Protein AF-A0A8T5QH28-F1 (afdb_monomer_lite)

pLDDT: mean 83.52, std 7.95, range [59.88, 95.75]

Sequence (126 aa):
MATLTFQDLEFVDEKDRIKVYFLRIYYFCLSKHDLASIAPFKLKSHSIEFDCSEKKATNKFNQLLKKGFESLVCSVNNKKTVYVHKNSGIPLIGSGLFGLIDRNTNCIEVKPLTACNLDCVFCSVD

Secondary structure (DSSP, 8-state):
-EEEE-SSEEEEE-SSEEEEEETTTEEEEEEHHHHHTT--EEEETTEEEESS-HHHHHHHHHHHHHHHHTT-EETTT--B-----TTS----TT-TT-EEEE-SSS-EEEES----SS--TT-S--

Foldseek 3Di:
DAKDFADQWFWDDDPFWIWIGGNNFKTFIHGPVLVVVQADWDDDGGMIDHPDDHVSCVVSVVVVVVVRQQQMAGNVPRDGDHDDDPPPPDDCVLPQQWWWDDPVDPDIDIGRGLDDPDPDPPTSRD

Radius of gyration: 19.8 Å; chains: 1; bounding box: 48×23×56 Å

Structure (mmCIF, N/CA/C/O backbone):
data_AF-A0A8T5QH28-F1
#
_entry.id   AF-A0A8T5QH28-F1
#
loop_
_atom_site.group_PDB
_atom_site.id
_atom_site.type_symbol
_atom_site.label_atom_id
_atom_site.label_alt_id
_atom_site.label_comp_id
_atom_site.label_asym_id
_atom_site.label_entity_id
_atom_site.label_seq_id
_atom_site.pdbx_PDB_ins_code
_atom_site.Cartn_x
_atom_site.Cartn_y
_atom_site.Cartn_z
_atom_site.occupancy
_atom_site.B_iso_or_equiv
_atom_site.auth_seq_id
_atom_site.auth_comp_id
_atom_site.auth_asym_id
_atom_site.auth_atom_id
_atom_site.pdbx_PDB_model_num
ATOM 1 N N . MET A 1 1 ? -5.597 9.011 27.033 1.00 61.62 1 MET A N 1
ATOM 2 C CA . MET A 1 1 ? -6.163 9.113 25.675 1.00 61.62 1 MET A CA 1
ATOM 3 C C . MET A 1 1 ? -5.018 9.253 24.692 1.00 61.62 1 MET A C 1
ATOM 5 O O . MET A 1 1 ? -4.221 10.169 24.848 1.00 61.62 1 MET A O 1
ATOM 9 N N . ALA A 1 2 ? -4.892 8.320 23.754 1.00 72.19 2 ALA A N 1
ATOM 10 C CA . ALA A 1 2 ? -3.901 8.379 22.687 1.00 72.19 2 ALA A CA 1
ATOM 11 C C . ALA A 1 2 ? -4.602 8.776 21.388 1.00 72.19 2 ALA A C 1
ATOM 13 O O . ALA A 1 2 ? -5.568 8.122 20.995 1.00 72.19 2 ALA A O 1
ATOM 14 N N . THR A 1 3 ? -4.119 9.828 20.734 1.00 76.69 3 THR A N 1
ATOM 15 C CA . THR A 1 3 ? -4.658 10.300 19.457 1.00 76.69 3 THR A CA 1
ATOM 16 C C . THR A 1 3 ? -3.653 9.980 18.366 1.00 76.69 3 THR A C 1
ATOM 18 O O . THR A 1 3 ? -2.556 10.528 18.361 1.00 76.69 3 THR A O 1
ATOM 21 N N . LEU A 1 4 ? -4.021 9.093 17.445 1.00 79.00 4 LEU A N 1
ATOM 22 C CA . LEU A 1 4 ? -3.213 8.787 16.270 1.00 79.00 4 LEU A CA 1
ATOM 23 C C . LEU A 1 4 ? -3.720 9.627 15.099 1.00 79.00 4 LEU A C 1
ATOM 25 O O . LEU A 1 4 ? -4.876 9.488 14.698 1.00 79.00 4 LEU A O 1
ATOM 29 N N . THR A 1 5 ? -2.871 10.507 14.575 1.00 80.25 5 THR A N 1
ATOM 30 C CA . THR A 1 5 ? -3.140 11.336 13.394 1.00 80.25 5 THR A CA 1
ATOM 31 C C . THR A 1 5 ? -2.399 10.781 12.186 1.00 80.25 5 THR A C 1
ATOM 33 O O . THR A 1 5 ? -1.222 10.432 12.270 1.00 80.25 5 THR A O 1
ATOM 36 N N . PHE A 1 6 ? -3.084 10.713 11.047 1.00 84.69 6 PHE A N 1
ATOM 37 C CA . PHE A 1 6 ? -2.520 10.207 9.799 1.00 84.69 6 PHE A CA 1
ATOM 38 C C . PHE A 1 6 ? -2.729 11.221 8.676 1.00 84.69 6 PHE A C 1
ATOM 40 O O . PHE A 1 6 ? -3.778 11.854 8.599 1.00 84.69 6 PHE A O 1
ATOM 47 N N . GLN A 1 7 ? -1.723 11.377 7.814 1.00 83.44 7 GLN A N 1
ATOM 48 C CA . GLN A 1 7 ? -1.824 12.220 6.616 1.00 83.44 7 GLN A CA 1
ATOM 49 C C . GLN A 1 7 ? -2.400 11.436 5.432 1.00 83.44 7 GLN A C 1
ATOM 51 O O . GLN A 1 7 ? -3.255 11.942 4.719 1.00 83.44 7 GLN A O 1
ATOM 56 N N . ASP A 1 8 ? -1.970 10.182 5.270 1.00 87.50 8 ASP A N 1
ATOM 57 C CA . ASP A 1 8 ? -2.289 9.372 4.087 1.00 87.50 8 ASP A CA 1
ATOM 58 C C . ASP A 1 8 ? -3.466 8.409 4.286 1.00 87.50 8 ASP A C 1
ATOM 60 O O . ASP A 1 8 ? -3.841 7.710 3.341 1.00 87.50 8 ASP A O 1
ATOM 64 N N . LEU A 1 9 ? -4.008 8.329 5.509 1.00 90.50 9 LEU A N 1
ATOM 65 C CA . LEU A 1 9 ? -5.110 7.436 5.861 1.00 90.50 9 LEU A CA 1
ATOM 66 C C . LEU A 1 9 ? -6.376 8.222 6.184 1.00 90.50 9 LEU A C 1
ATOM 68 O O . LEU A 1 9 ? -6.363 9.111 7.036 1.00 90.50 9 LEU A O 1
ATOM 72 N N . GLU A 1 10 ? -7.477 7.804 5.570 1.00 90.00 10 GLU A N 1
ATOM 73 C CA . GLU A 1 10 ? -8.816 8.304 5.860 1.00 90.00 10 GLU A CA 1
ATOM 74 C C . GLU A 1 10 ? -9.718 7.161 6.327 1.00 90.00 10 GLU A C 1
ATOM 76 O O . GLU A 1 10 ? -9.716 6.072 5.752 1.00 90.00 10 GLU A O 1
ATOM 81 N N . PHE A 1 11 ? -10.519 7.402 7.359 1.00 89.50 11 PHE A N 1
ATOM 82 C CA . PHE A 1 11 ? -11.407 6.399 7.938 1.00 89.50 11 PHE A CA 1
ATOM 83 C C . PHE A 1 11 ? -12.866 6.733 7.648 1.00 89.50 11 PHE A C 1
ATOM 85 O O . PHE A 1 11 ? -13.353 7.809 7.998 1.00 89.50 11 PHE A O 1
ATOM 92 N N . VAL A 1 12 ? -13.575 5.780 7.048 1.00 87.62 12 VAL A N 1
ATOM 93 C CA . VAL A 1 12 ? -15.010 5.862 6.776 1.00 87.62 12 VAL A CA 1
ATOM 94 C C . VAL A 1 12 ? -15.713 4.732 7.515 1.00 87.62 12 VAL A C 1
ATOM 96 O O . VAL A 1 12 ? -15.392 3.555 7.338 1.00 87.62 12 VAL A O 1
ATOM 99 N N . ASP A 1 13 ? -16.665 5.101 8.366 1.00 85.81 13 ASP A N 1
ATOM 100 C CA . ASP A 1 13 ? -17.462 4.142 9.122 1.00 85.81 13 ASP A CA 1
ATOM 101 C C . ASP A 1 13 ? -18.603 3.591 8.251 1.00 85.81 13 ASP A C 1
ATOM 103 O O . ASP A 1 13 ? -19.466 4.339 7.790 1.00 85.81 13 ASP A O 1
ATOM 107 N N . GLU A 1 14 ? -18.614 2.276 8.029 1.00 83.56 14 GLU A N 1
ATOM 108 C CA . GLU A 1 14 ? -19.752 1.537 7.481 1.00 83.56 14 GLU A CA 1
ATOM 109 C C . GLU A 1 14 ? -20.376 0.672 8.592 1.00 83.56 14 GLU A C 1
ATOM 111 O O . GLU A 1 14 ? -19.739 0.342 9.591 1.00 83.56 14 GLU A O 1
ATOM 116 N N . LYS A 1 15 ? -21.653 0.286 8.448 1.00 77.44 15 LYS A N 1
ATOM 117 C CA . LYS A 1 15 ? -22.454 -0.327 9.534 1.00 77.44 15 LYS A CA 1
ATOM 118 C C . LYS A 1 15 ? -21.700 -1.406 10.334 1.00 77.44 15 LYS A C 1
ATOM 120 O O . LYS A 1 15 ? -21.659 -1.312 11.559 1.00 77.44 15 LYS A O 1
ATOM 125 N N . ASP A 1 16 ? -21.046 -2.347 9.655 1.00 83.25 16 ASP A N 1
ATOM 126 C CA . ASP A 1 16 ? -20.360 -3.500 10.266 1.00 83.25 16 ASP A CA 1
ATOM 127 C C . ASP A 1 16 ? -18.817 -3.458 10.136 1.00 83.25 16 ASP A C 1
ATOM 129 O O . ASP A 1 16 ? -18.086 -4.197 10.797 1.00 83.25 16 ASP A O 1
ATOM 133 N N . ARG A 1 17 ? -18.284 -2.572 9.284 1.00 87.25 17 ARG A N 1
ATOM 134 C CA . ARG A 1 17 ? -16.860 -2.527 8.912 1.00 87.25 17 ARG A CA 1
ATOM 135 C C . ARG A 1 17 ? -16.374 -1.090 8.818 1.00 87.25 17 ARG A C 1
ATOM 137 O O . ARG A 1 17 ? -17.145 -0.193 8.520 1.00 87.25 17 ARG A O 1
ATOM 144 N N . ILE A 1 18 ? -15.086 -0.874 9.032 1.00 88.62 18 ILE A N 1
ATOM 145 C CA . ILE A 1 18 ? -14.454 0.428 8.827 1.00 88.62 18 ILE A CA 1
ATOM 146 C C . ILE A 1 18 ? -13.632 0.344 7.553 1.00 88.62 18 ILE A C 1
ATOM 148 O O . ILE A 1 18 ? -12.719 -0.478 7.441 1.00 88.62 18 ILE A O 1
ATOM 152 N N . LYS A 1 19 ? -13.982 1.182 6.582 1.00 89.75 19 LYS A N 1
ATOM 153 C CA . LYS A 1 19 ? -13.255 1.300 5.327 1.00 89.75 19 LYS A CA 1
ATOM 154 C C . LYS A 1 19 ? -12.140 2.315 5.527 1.00 89.75 19 LYS A C 1
ATOM 156 O O . LYS A 1 19 ? -12.396 3.478 5.831 1.00 89.75 19 LYS A O 1
ATOM 161 N N . VAL A 1 20 ? -10.903 1.856 5.397 1.00 92.25 20 VAL A N 1
ATOM 162 C CA . VAL A 1 20 ? -9.716 2.698 5.525 1.00 92.25 20 VAL A CA 1
ATOM 163 C C . VAL A 1 20 ? -9.209 2.989 4.126 1.00 92.25 20 VAL A C 1
ATOM 165 O O . VAL A 1 20 ? -8.797 2.065 3.427 1.00 92.25 20 VAL A O 1
ATOM 168 N N . TYR A 1 21 ? -9.257 4.251 3.715 1.00 92.81 21 TYR A N 1
ATOM 169 C CA . TYR A 1 21 ? -8.646 4.711 2.478 1.00 92.81 21 TYR A CA 1
ATOM 170 C C . TYR A 1 21 ? -7.178 5.054 2.713 1.00 92.81 21 TYR A C 1
ATOM 172 O O . TYR A 1 21 ? -6.819 5.638 3.729 1.00 92.81 21 TYR A O 1
ATOM 180 N N . PHE A 1 22 ? -6.341 4.699 1.750 1.00 93.75 22 PHE A N 1
ATOM 181 C CA . PHE A 1 22 ? -4.924 5.000 1.663 1.00 93.75 22 PHE A CA 1
ATOM 182 C C . PHE A 1 22 ? -4.663 5.749 0.354 1.00 93.75 22 PHE A C 1
ATOM 184 O O . PHE A 1 22 ? -5.096 5.305 -0.714 1.00 93.75 22 PHE A O 1
ATOM 191 N N . LEU A 1 23 ? -3.985 6.899 0.428 1.00 91.81 23 LEU A N 1
ATOM 192 C CA . LEU A 1 23 ? -3.724 7.776 -0.726 1.00 91.81 23 LEU A CA 1
ATOM 193 C C . LEU A 1 23 ? -4.995 8.071 -1.551 1.00 91.81 23 LEU A C 1
ATOM 195 O O . LEU A 1 23 ? -4.955 8.134 -2.781 1.00 91.81 23 LEU A O 1
ATOM 199 N N . ARG A 1 24 ? -6.139 8.227 -0.866 1.00 89.62 24 ARG A N 1
ATOM 200 C CA . ARG A 1 24 ? -7.480 8.561 -1.397 1.00 89.62 24 ARG A CA 1
ATOM 201 C C . ARG A 1 24 ? -8.167 7.497 -2.263 1.00 89.62 24 ARG A C 1
ATOM 203 O O . ARG A 1 24 ? -9.391 7.419 -2.250 1.00 89.62 24 ARG A O 1
ATOM 210 N N . ILE A 1 25 ? -7.428 6.692 -3.027 1.00 93.62 25 ILE A N 1
ATOM 211 C CA . ILE A 1 25 ? -8.006 5.756 -4.015 1.00 93.62 25 ILE A CA 1
ATOM 212 C C . ILE A 1 25 ? -7.836 4.282 -3.654 1.00 93.62 25 ILE A C 1
ATOM 214 O O . ILE A 1 25 ? -8.555 3.437 -4.182 1.00 93.62 25 ILE A O 1
ATOM 218 N N . TYR A 1 26 ? -6.910 3.943 -2.763 1.00 94.62 26 TYR A N 1
ATOM 219 C CA . TYR A 1 26 ? -6.751 2.569 -2.302 1.00 94.62 26 TYR A CA 1
ATOM 220 C C . TYR A 1 26 ? -7.513 2.391 -1.007 1.00 94.62 26 TYR A C 1
ATOM 222 O O . TYR A 1 26 ? -7.612 3.330 -0.230 1.00 94.62 26 TYR A O 1
ATOM 230 N N . TYR A 1 27 ? -8.065 1.214 -0.755 1.00 94.56 27 TYR A N 1
ATOM 231 C CA . TYR A 1 27 ? -8.723 0.955 0.513 1.00 94.56 27 TYR A CA 1
ATOM 232 C C . TYR A 1 27 ? -8.600 -0.497 0.945 1.00 94.56 27 TYR A C 1
ATOM 234 O O . TYR A 1 27 ? -8.359 -1.398 0.141 1.00 94.56 27 TYR A O 1
ATOM 242 N N . PHE A 1 28 ? -8.808 -0.711 2.235 1.00 94.00 28 PHE A N 1
ATOM 243 C CA . PHE A 1 28 ? -9.030 -2.018 2.835 1.00 94.00 28 PHE A CA 1
ATOM 244 C C . PHE A 1 28 ? -10.115 -1.895 3.907 1.00 94.00 28 PHE A C 1
ATOM 246 O O . PHE A 1 28 ? -10.456 -0.795 4.348 1.00 94.00 28 PHE A O 1
ATOM 253 N N . CYS A 1 29 ? -10.683 -3.026 4.316 1.00 90.00 29 CYS A N 1
ATOM 254 C CA . CYS A 1 29 ? -11.741 -3.052 5.320 1.00 90.00 29 CYS A CA 1
ATOM 255 C C . CYS A 1 29 ? -11.227 -3.688 6.611 1.00 90.00 29 CYS A C 1
ATOM 257 O O . CYS A 1 29 ? -10.670 -4.784 6.585 1.00 90.00 29 CYS A O 1
ATOM 259 N N . LEU A 1 30 ? -11.462 -3.023 7.739 1.00 89.00 30 LEU A N 1
ATOM 260 C CA . LEU A 1 30 ? -11.233 -3.558 9.079 1.00 89.00 30 LEU A CA 1
ATOM 261 C C . LEU A 1 30 ? -12.567 -3.909 9.736 1.00 89.00 30 LEU A C 1
ATOM 263 O O . LEU A 1 30 ? -13.563 -3.205 9.556 1.00 89.00 30 LEU A O 1
ATOM 267 N N . SER A 1 31 ? -12.596 -4.985 10.521 1.00 86.06 31 SER A N 1
ATOM 268 C CA . SER A 1 31 ? -13.772 -5.307 11.328 1.00 86.06 31 SER A CA 1
ATOM 269 C C . SER A 1 31 ? -13.819 -4.417 12.577 1.00 86.06 31 SER A C 1
ATOM 271 O O . SER A 1 31 ? -12.786 -4.109 13.182 1.00 86.06 31 SER A O 1
ATOM 273 N N . LYS A 1 32 ? -15.022 -4.003 13.000 1.00 82.06 32 LYS A N 1
ATOM 274 C CA . LYS A 1 32 ? -15.190 -3.231 14.247 1.00 82.06 32 LYS A CA 1
ATOM 275 C C . LYS A 1 32 ? -14.766 -4.028 15.478 1.00 82.06 32 LYS A C 1
ATOM 277 O O . LYS A 1 32 ? -14.260 -3.447 16.433 1.00 82.06 32 LYS A O 1
ATOM 282 N N . HIS A 1 33 ? -14.923 -5.349 15.430 1.00 81.62 33 HIS A N 1
ATOM 283 C CA . HIS A 1 33 ? -14.476 -6.262 16.476 1.00 81.62 33 HIS A CA 1
ATOM 284 C C . HIS A 1 33 ? -12.958 -6.173 16.704 1.00 81.62 33 HIS A C 1
ATOM 286 O O . HIS A 1 33 ? -12.506 -6.048 17.844 1.00 81.62 33 HIS A O 1
ATOM 292 N N . ASP A 1 34 ? -12.165 -6.164 15.628 1.00 78.69 34 ASP A N 1
ATOM 293 C CA . ASP A 1 34 ? -10.704 -6.102 15.734 1.00 78.69 34 ASP A CA 1
ATOM 294 C C . ASP A 1 34 ? -10.232 -4.786 16.359 1.00 78.69 34 ASP A C 1
ATOM 296 O O . ASP A 1 34 ? -9.306 -4.784 17.172 1.00 78.69 34 ASP A O 1
ATOM 300 N N . LEU A 1 35 ? -10.902 -3.673 16.054 1.00 79.06 35 LEU A N 1
ATOM 301 C CA . LEU A 1 35 ? -10.603 -2.371 16.655 1.00 79.06 35 LEU A CA 1
ATOM 302 C C . LEU A 1 35 ? -11.097 -2.268 18.105 1.00 79.06 35 LEU A C 1
ATOM 304 O O . LEU A 1 35 ? -10.369 -1.764 18.961 1.00 79.06 35 LEU A O 1
ATOM 308 N N . ALA A 1 36 ? -12.274 -2.818 18.414 1.00 75.31 36 ALA A N 1
ATOM 309 C CA . ALA A 1 36 ? -12.808 -2.875 19.776 1.00 75.31 36 ALA A CA 1
ATOM 310 C C . ALA A 1 36 ? -11.927 -3.714 20.723 1.00 75.31 36 ALA A C 1
ATOM 312 O O . ALA A 1 36 ? -11.845 -3.419 21.914 1.00 75.31 36 ALA A O 1
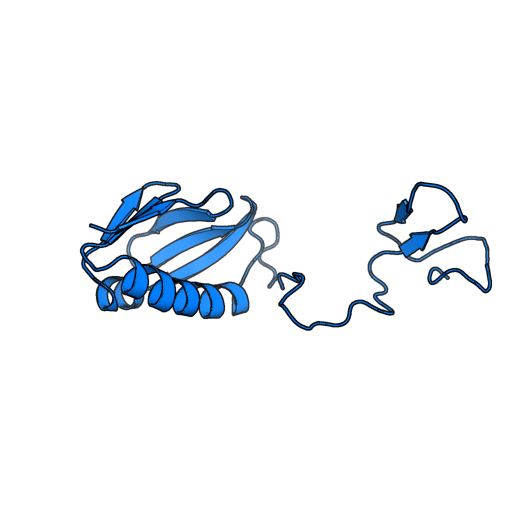ATOM 313 N N . SER A 1 37 ? -11.201 -4.709 20.197 1.00 72.12 37 SER A N 1
ATOM 314 C CA . SER A 1 37 ? -10.236 -5.518 20.963 1.00 72.12 37 SER A CA 1
ATOM 315 C C . SER A 1 37 ? -9.008 -4.732 21.469 1.00 72.12 37 SER A C 1
ATOM 317 O O . SER A 1 37 ? -8.245 -5.203 22.326 1.00 72.12 37 SER A O 1
ATOM 319 N N . ILE A 1 38 ? -8.769 -3.532 20.928 1.00 71.25 38 ILE A N 1
ATOM 320 C CA . ILE A 1 38 ? -7.674 -2.653 21.348 1.00 71.25 38 ILE A CA 1
ATOM 321 C C . ILE A 1 38 ? -8.108 -1.845 22.569 1.00 71.25 38 ILE A C 1
ATOM 323 O O . ILE A 1 38 ? -7.460 -1.946 23.615 1.00 71.25 38 ILE A O 1
ATOM 327 N N . ALA A 1 39 ? -9.170 -1.057 22.404 1.00 70.44 39 ALA A N 1
ATOM 328 C CA . ALA A 1 39 ? -9.807 -0.197 23.395 1.00 70.44 39 ALA A CA 1
ATOM 329 C C . ALA A 1 39 ? -11.084 0.412 22.772 1.00 70.44 39 ALA A C 1
ATOM 331 O O . ALA A 1 39 ? -11.233 0.374 21.545 1.00 70.44 39 ALA A O 1
ATOM 332 N N . PRO A 1 40 ? -11.971 1.038 23.567 1.00 75.94 40 PRO A N 1
ATOM 333 C CA . PRO A 1 40 ? -12.977 1.945 23.026 1.00 75.94 40 PRO A CA 1
ATOM 334 C C . PRO A 1 40 ? -12.295 3.019 22.174 1.00 75.94 40 PRO A C 1
ATOM 336 O O . PRO A 1 40 ? -11.305 3.624 22.604 1.00 75.94 40 PRO A O 1
ATOM 339 N N . PHE A 1 41 ? -12.807 3.230 20.963 1.00 78.44 41 PHE A N 1
ATOM 340 C CA . PHE A 1 41 ? -12.231 4.162 20.003 1.00 78.44 41 PHE A CA 1
ATOM 341 C C . PHE A 1 41 ? -13.248 5.214 19.561 1.00 78.44 41 PHE A C 1
ATOM 343 O O . PHE A 1 41 ? -14.443 4.933 19.453 1.00 78.44 41 PHE A O 1
ATOM 350 N N . LYS A 1 42 ? -12.770 6.430 19.285 1.00 78.25 42 LYS A N 1
ATOM 351 C CA . LYS A 1 42 ? -13.532 7.466 18.577 1.00 78.25 42 LYS A CA 1
ATOM 352 C C . LYS A 1 42 ? -12.889 7.715 17.220 1.00 78.25 42 LYS A C 1
ATOM 354 O O . LYS A 1 42 ? -11.678 7.906 17.122 1.00 78.25 42 LYS A O 1
ATOM 359 N N . LEU A 1 43 ? -13.720 7.701 16.183 1.00 78.38 43 LEU A N 1
ATOM 360 C CA . LEU A 1 43 ? -13.315 7.932 14.803 1.00 78.38 43 LEU A CA 1
ATOM 361 C C . LEU A 1 43 ? -13.467 9.404 14.432 1.00 78.38 43 LEU A C 1
ATOM 363 O O . LEU A 1 43 ? -14.517 10.011 14.636 1.00 78.38 43 LEU A O 1
ATOM 367 N N . LYS A 1 44 ? -12.420 9.945 13.823 1.00 79.94 44 LYS A N 1
ATOM 368 C CA . LYS A 1 44 ? -12.425 11.171 13.029 1.00 79.94 44 LYS A CA 1
ATOM 369 C C . LYS A 1 44 ? -11.859 10.823 11.653 1.00 79.94 44 LYS A C 1
ATOM 371 O O . LYS A 1 44 ? -11.142 9.837 11.511 1.00 79.94 44 LYS A O 1
ATOM 376 N N . SER A 1 45 ? -12.129 11.646 10.641 1.00 78.25 45 SER A N 1
ATOM 377 C CA . SER A 1 45 ? -11.769 11.321 9.252 1.00 78.25 45 SER A CA 1
ATOM 378 C C . SER A 1 45 ? -10.286 10.971 9.066 1.00 78.25 45 SER A C 1
ATOM 380 O O . SER A 1 45 ? -9.989 10.024 8.360 1.00 78.25 45 SER A O 1
ATOM 382 N N . HIS A 1 46 ? -9.371 11.672 9.744 1.00 85.50 46 HIS A N 1
ATOM 383 C CA . HIS A 1 46 ? -7.911 11.463 9.654 1.00 85.50 46 HIS A CA 1
ATOM 384 C C . HIS A 1 46 ? -7.265 11.099 11.001 1.00 85.50 46 HIS A C 1
ATOM 386 O O . HIS A 1 46 ? -6.042 11.130 11.160 1.00 85.50 46 HIS A O 1
ATOM 392 N N . SER A 1 47 ? -8.075 10.829 12.026 1.00 81.62 47 SER A N 1
ATOM 393 C CA . SER A 1 47 ? -7.553 10.506 13.354 1.00 81.62 47 SER A CA 1
ATOM 394 C C . SER A 1 47 ? -8.391 9.467 14.072 1.00 81.62 47 SER A C 1
ATOM 396 O O . SER A 1 47 ? -9.614 9.442 13.965 1.00 81.62 47 SER A O 1
ATOM 398 N N . ILE A 1 48 ? -7.713 8.612 14.832 1.00 82.94 48 ILE A N 1
ATOM 399 C CA . ILE A 1 48 ? -8.357 7.652 15.724 1.00 82.94 48 ILE A CA 1
ATOM 400 C C . ILE A 1 48 ? -7.903 7.950 17.144 1.00 82.94 48 ILE A C 1
ATOM 402 O O . ILE A 1 48 ? -6.707 8.000 17.435 1.00 82.94 48 ILE A O 1
ATOM 406 N N . GLU A 1 49 ? -8.871 8.140 18.031 1.00 82.38 49 GLU A N 1
ATOM 407 C CA . GLU A 1 49 ? -8.631 8.294 19.461 1.00 82.38 49 GLU A CA 1
ATOM 408 C C . GLU A 1 49 ? -8.885 6.954 20.146 1.00 82.38 49 GLU A C 1
ATOM 410 O O . GLU A 1 49 ? -9.982 6.410 20.042 1.00 82.38 49 GLU A O 1
ATOM 415 N N . PHE A 1 50 ? -7.889 6.435 20.861 1.00 81.31 50 PHE A N 1
ATOM 416 C CA . PHE A 1 50 ? -8.018 5.243 21.696 1.00 81.31 50 PHE A CA 1
ATOM 417 C C . PHE A 1 50 ? -7.928 5.617 23.175 1.00 81.31 50 PHE A C 1
ATOM 419 O O . PHE A 1 50 ? -7.058 6.396 23.586 1.00 81.31 50 PHE A O 1
ATOM 426 N N . ASP A 1 51 ? -8.764 4.999 24.009 1.00 74.94 51 ASP A N 1
ATOM 427 C CA . ASP A 1 51 ? -8.702 5.175 25.465 1.00 74.94 51 ASP A CA 1
ATOM 428 C C . ASP A 1 51 ? -7.628 4.290 26.135 1.00 74.94 51 ASP A C 1
ATOM 430 O O . ASP A 1 51 ? -7.859 3.599 27.123 1.00 74.94 51 ASP A O 1
ATOM 434 N N . CYS A 1 52 ? -6.423 4.244 25.559 1.00 76.69 52 CYS A N 1
ATOM 435 C CA . CYS A 1 52 ? -5.309 3.460 26.091 1.00 76.69 52 CYS A CA 1
ATOM 436 C C . CYS A 1 52 ? -3.969 4.206 26.021 1.00 76.69 52 CYS A C 1
ATOM 438 O O . CYS A 1 52 ? -3.879 5.327 25.522 1.00 76.69 52 CYS A O 1
ATOM 440 N N . SER A 1 53 ? -2.911 3.572 26.544 1.00 80.62 53 SER A N 1
ATOM 441 C CA . SER A 1 53 ? -1.531 4.058 26.414 1.00 80.62 53 SER A CA 1
ATOM 442 C C . SER A 1 53 ? -1.117 4.142 24.942 1.00 80.62 53 SER A C 1
ATOM 444 O O . SER A 1 53 ? -1.370 3.214 24.169 1.00 80.62 53 SER A O 1
ATOM 446 N N . GLU A 1 54 ? -0.432 5.224 24.581 1.00 79.56 54 GLU A N 1
ATOM 447 C CA . GLU A 1 54 ? -0.008 5.538 23.214 1.00 79.56 54 GLU A CA 1
ATOM 448 C C . GLU A 1 54 ? 0.848 4.430 22.590 1.00 79.56 54 GLU A C 1
ATOM 450 O O . GLU A 1 54 ? 0.533 3.941 21.510 1.00 79.56 54 GLU A O 1
ATOM 455 N N . LYS A 1 55 ? 1.846 3.907 23.317 1.00 81.12 55 LYS A N 1
ATOM 456 C CA . LYS A 1 55 ? 2.697 2.807 22.823 1.00 81.12 55 LYS A CA 1
ATOM 457 C C . LYS A 1 55 ? 1.897 1.547 22.479 1.00 81.12 55 LYS A C 1
ATOM 459 O O . LYS A 1 55 ? 2.176 0.876 21.486 1.00 81.12 55 LYS A O 1
ATOM 464 N N . LYS A 1 56 ? 0.901 1.210 23.306 1.00 81.81 56 LYS A N 1
ATOM 465 C CA . LYS A 1 56 ? 0.049 0.031 23.098 1.00 81.81 56 LYS A CA 1
ATOM 466 C C . LYS A 1 56 ? -0.891 0.241 21.909 1.00 81.81 56 LYS A C 1
ATOM 468 O O . LYS A 1 56 ? -1.056 -0.692 21.124 1.00 81.81 56 LYS A O 1
ATOM 473 N N . ALA A 1 57 ? -1.453 1.445 21.773 1.00 82.06 57 ALA A N 1
ATOM 474 C CA . ALA A 1 57 ? -2.291 1.831 20.639 1.00 82.06 57 ALA A CA 1
ATOM 475 C C . ALA A 1 57 ? -1.514 1.698 19.326 1.00 82.06 57 ALA A C 1
ATOM 477 O O . ALA A 1 57 ? -1.932 0.949 18.448 1.00 82.06 57 ALA A O 1
ATOM 478 N N . THR A 1 58 ? -0.341 2.328 19.233 1.00 84.44 58 THR A N 1
ATOM 479 C CA . THR A 1 58 ? 0.487 2.335 18.022 1.00 84.44 58 THR A CA 1
ATOM 480 C C . THR A 1 58 ? 0.901 0.929 17.603 1.00 84.44 58 THR A C 1
ATOM 482 O O . THR A 1 58 ? 0.731 0.557 16.446 1.00 84.44 58 THR A O 1
ATOM 485 N N . ASN A 1 59 ? 1.382 0.098 18.533 1.00 85.94 59 ASN A N 1
ATOM 486 C CA . ASN A 1 59 ? 1.838 -1.253 18.194 1.00 85.94 59 ASN A CA 1
ATOM 487 C C . ASN A 1 59 ? 0.699 -2.153 17.702 1.00 85.94 59 ASN A C 1
ATOM 489 O O . ASN A 1 59 ? 0.846 -2.820 16.677 1.00 85.94 59 ASN A O 1
ATOM 493 N N . LYS A 1 60 ? -0.440 -2.168 18.409 1.00 85.31 60 LYS A N 1
ATOM 494 C CA . LYS A 1 60 ? -1.599 -2.967 17.988 1.00 85.31 60 LYS A CA 1
ATOM 495 C C . LYS A 1 60 ? -2.188 -2.447 16.678 1.00 85.31 60 LYS A C 1
ATOM 497 O O . LYS A 1 60 ? -2.530 -3.242 15.807 1.00 85.31 60 LYS A O 1
ATOM 502 N N . PHE A 1 61 ? -2.265 -1.129 16.514 1.00 85.81 61 PHE A N 1
ATOM 503 C CA . PHE A 1 61 ? -2.776 -0.530 15.289 1.00 85.81 61 PHE A CA 1
ATOM 504 C C . PHE A 1 61 ? -1.867 -0.825 14.091 1.00 85.81 61 PHE A C 1
ATOM 506 O O . PHE A 1 61 ? -2.360 -1.241 13.050 1.00 85.81 61 PHE A O 1
ATOM 513 N N . ASN A 1 62 ? -0.543 -0.747 14.250 1.00 87.44 62 ASN A N 1
ATOM 514 C CA . ASN A 1 62 ? 0.412 -1.123 13.203 1.00 87.44 62 ASN A CA 1
ATOM 515 C C . ASN A 1 62 ? 0.270 -2.592 12.777 1.00 87.44 62 ASN A C 1
ATOM 517 O O . ASN A 1 62 ? 0.403 -2.909 11.596 1.00 87.44 62 ASN A O 1
ATOM 521 N N . GLN A 1 63 ? -0.034 -3.497 13.713 1.00 87.50 63 GLN A N 1
ATOM 522 C CA . GLN A 1 63 ? -0.327 -4.895 13.382 1.00 87.50 63 GLN A CA 1
ATOM 523 C C . GLN A 1 63 ? -1.615 -5.037 12.559 1.00 87.50 63 GLN A C 1
ATOM 525 O O . GLN A 1 63 ? -1.642 -5.828 11.614 1.00 87.50 63 GLN A O 1
ATOM 530 N N . LEU A 1 64 ? -2.663 -4.272 12.883 1.00 88.62 64 LEU A N 1
ATOM 531 C CA . LEU A 1 64 ? -3.897 -4.246 12.092 1.00 88.62 64 LEU A CA 1
ATOM 532 C C . LEU A 1 64 ? -3.672 -3.643 10.707 1.00 88.62 64 LEU A C 1
ATOM 534 O O . LEU A 1 64 ? -4.132 -4.217 9.724 1.00 88.62 64 LEU A O 1
ATOM 538 N N . LEU A 1 65 ? -2.921 -2.541 10.614 1.00 88.69 65 LEU A N 1
ATOM 539 C CA . LEU A 1 65 ? -2.544 -1.944 9.336 1.00 88.69 65 LEU A CA 1
ATOM 540 C C . LEU A 1 65 ? -1.806 -2.956 8.468 1.00 88.69 65 LEU A C 1
ATOM 542 O O . LEU A 1 65 ? -2.192 -3.146 7.322 1.00 88.69 65 LEU A O 1
ATOM 546 N N . LYS A 1 66 ? -0.805 -3.662 9.010 1.00 88.44 66 LYS A N 1
ATOM 547 C CA . LYS A 1 66 ? -0.061 -4.679 8.256 1.00 88.44 66 LYS A CA 1
ATOM 548 C C . LYS A 1 66 ? -0.997 -5.716 7.619 1.00 88.44 66 LYS A C 1
ATOM 550 O O . LYS A 1 66 ? -0.889 -5.961 6.424 1.00 88.44 66 LYS A O 1
ATOM 555 N N . LYS A 1 67 ? -1.951 -6.254 8.389 1.00 88.88 67 LYS A N 1
ATOM 556 C CA . LYS A 1 67 ? -2.973 -7.185 7.872 1.00 88.88 67 LYS A CA 1
ATOM 557 C C . LYS A 1 67 ? -3.889 -6.528 6.833 1.00 88.88 67 LYS A C 1
ATOM 559 O O . LYS A 1 67 ? -4.233 -7.147 5.834 1.00 88.88 67 LYS A O 1
ATOM 564 N N . GLY A 1 68 ? -4.268 -5.271 7.050 1.00 89.88 68 GLY A N 1
ATOM 565 C CA . GLY A 1 68 ? -5.093 -4.501 6.120 1.00 89.88 68 GLY A CA 1
ATOM 566 C C . GLY A 1 68 ? -4.422 -4.298 4.760 1.00 89.88 68 GLY A C 1
ATOM 567 O O . GLY A 1 68 ? -5.030 -4.581 3.727 1.00 89.88 68 GLY A O 1
ATOM 568 N N . PHE A 1 69 ? -3.148 -3.899 4.757 1.00 90.75 69 PHE A N 1
ATOM 569 C CA . PHE A 1 69 ? -2.354 -3.661 3.547 1.00 90.75 69 PHE A CA 1
ATOM 570 C C . PHE A 1 69 ? -2.146 -4.925 2.692 1.00 90.75 69 PHE A C 1
ATOM 572 O O . PHE A 1 69 ? -2.020 -4.808 1.475 1.00 90.75 69 PHE A O 1
ATOM 579 N N . GLU A 1 70 ? -2.185 -6.133 3.269 1.00 89.00 70 GLU A N 1
ATOM 580 C CA . GLU A 1 70 ? -2.163 -7.399 2.504 1.00 89.00 70 GLU A CA 1
ATOM 581 C C . GLU A 1 70 ? -3.422 -7.593 1.628 1.00 89.00 70 GLU A C 1
ATOM 583 O O . GLU A 1 70 ? -3.407 -8.330 0.633 1.00 89.00 70 GLU A O 1
ATOM 588 N N . SER A 1 71 ? -4.514 -6.912 1.986 1.00 92.06 71 SER A N 1
ATOM 589 C CA . SER A 1 71 ? -5.832 -6.979 1.343 1.00 92.06 71 SER A CA 1
ATOM 590 C C . SER A 1 71 ? -6.230 -5.687 0.618 1.00 92.06 71 SER A C 1
ATOM 592 O O . SER A 1 71 ? -7.415 -5.437 0.407 1.00 92.06 71 SER A O 1
ATOM 594 N N . LEU A 1 72 ? -5.254 -4.861 0.232 1.00 94.38 72 LEU A N 1
ATOM 595 C CA . LEU A 1 72 ? -5.504 -3.570 -0.402 1.00 94.38 72 LEU A CA 1
ATOM 596 C C . LEU A 1 72 ? -6.189 -3.723 -1.773 1.00 94.38 72 LEU A C 1
ATOM 598 O O . LEU A 1 72 ? -5.810 -4.565 -2.592 1.00 94.38 72 LEU A O 1
ATOM 602 N N . VAL A 1 73 ? -7.177 -2.872 -2.043 1.00 95.75 73 VAL A N 1
ATOM 603 C CA . VAL A 1 73 ? -7.944 -2.833 -3.295 1.00 95.75 73 VAL A CA 1
ATOM 604 C C . VAL A 1 73 ? -7.970 -1.406 -3.837 1.00 95.75 73 VAL A C 1
ATOM 606 O O . VAL A 1 73 ? -8.029 -0.444 -3.075 1.00 95.75 73 VAL A O 1
ATOM 609 N N . CYS A 1 74 ? -7.924 -1.253 -5.158 1.00 95.38 74 CYS A N 1
ATOM 610 C CA . CYS A 1 74 ? -8.111 0.041 -5.811 1.00 95.38 74 CYS A CA 1
ATOM 611 C C . CYS A 1 74 ? -9.604 0.337 -6.016 1.00 95.38 74 CYS A C 1
ATOM 613 O O . CYS A 1 74 ? -10.318 -0.474 -6.602 1.00 95.38 74 CYS A O 1
ATOM 615 N N . SER A 1 75 ? -10.078 1.510 -5.589 1.00 92.94 75 SER A N 1
ATOM 616 C CA . SER A 1 75 ? -11.484 1.925 -5.719 1.00 92.94 75 SER A CA 1
ATOM 617 C C . SER A 1 75 ? -11.946 2.134 -7.156 1.00 92.94 75 SER A C 1
ATOM 619 O O . SER A 1 75 ? -13.135 2.017 -7.435 1.00 92.94 75 SER A O 1
ATOM 621 N N . VAL A 1 76 ? -11.018 2.411 -8.072 1.00 93.88 76 VAL A N 1
ATOM 622 C CA . VAL A 1 76 ? -11.334 2.710 -9.473 1.00 93.88 76 VAL A CA 1
ATOM 623 C C . VAL A 1 76 ? -11.661 1.441 -10.261 1.00 93.88 76 VAL A C 1
ATOM 625 O O . VAL A 1 76 ? -12.559 1.445 -11.095 1.00 93.88 76 VAL A O 1
ATOM 628 N N . ASN A 1 77 ? -10.927 0.351 -10.021 1.00 94.19 77 ASN A N 1
ATOM 629 C CA . ASN A 1 77 ? -11.027 -0.876 -10.821 1.00 94.19 77 ASN A CA 1
ATOM 630 C C . ASN A 1 77 ? -11.331 -2.141 -10.002 1.00 94.19 77 ASN A C 1
ATOM 632 O O . ASN A 1 77 ? -11.428 -3.221 -10.581 1.00 94.19 77 ASN A O 1
ATOM 636 N N . ASN A 1 78 ? -11.459 -2.023 -8.678 1.00 92.81 78 ASN A N 1
ATOM 637 C CA . ASN A 1 78 ? -11.680 -3.120 -7.732 1.00 92.81 78 ASN A CA 1
ATOM 638 C C . ASN A 1 78 ? -10.651 -4.260 -7.814 1.00 92.81 78 ASN A C 1
ATOM 640 O O . ASN A 1 7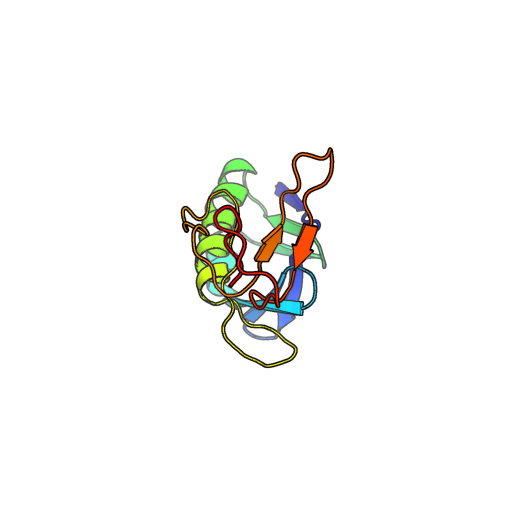8 ? -10.920 -5.382 -7.385 1.00 92.81 78 ASN A O 1
ATOM 644 N N . LYS A 1 79 ? -9.452 -3.991 -8.341 1.00 94.44 79 LYS A N 1
ATOM 645 C CA . LYS A 1 79 ? -8.368 -4.973 -8.391 1.00 94.44 79 LYS A CA 1
ATOM 646 C C . LYS A 1 79 ? -7.544 -4.930 -7.111 1.00 94.44 79 LYS A C 1
ATOM 6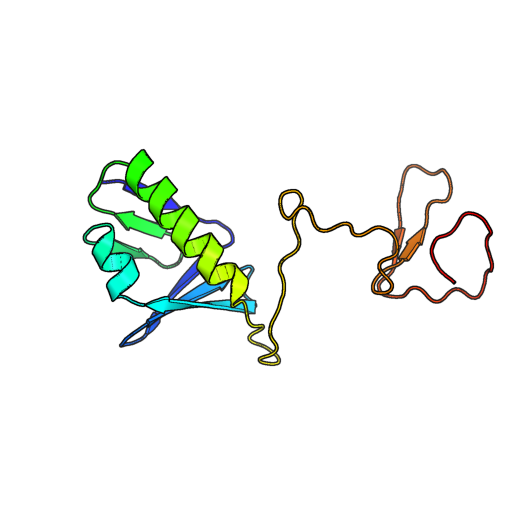48 O O . LYS A 1 79 ? -7.288 -3.863 -6.539 1.00 94.44 79 LYS A O 1
ATOM 653 N N . LYS A 1 80 ? -7.086 -6.112 -6.694 1.00 94.81 80 LYS A N 1
ATOM 654 C CA . LYS A 1 80 ? -6.110 -6.257 -5.614 1.00 94.81 80 LYS A CA 1
ATOM 655 C C . LYS A 1 80 ? -4.847 -5.472 -5.963 1.00 94.81 80 LYS A C 1
ATOM 657 O O . LYS A 1 80 ? -4.354 -5.553 -7.085 1.00 94.81 80 LYS A O 1
ATOM 662 N N . THR A 1 81 ? -4.347 -4.712 -5.001 1.00 93.44 81 THR A N 1
ATOM 663 C CA . THR A 1 81 ? -3.182 -3.841 -5.141 1.00 93.44 81 THR A CA 1
ATOM 664 C C . THR A 1 81 ? -2.136 -4.230 -4.104 1.00 93.44 81 THR A C 1
ATOM 666 O O . THR A 1 81 ? -2.474 -4.628 -2.994 1.00 93.44 81 THR A O 1
ATOM 669 N N . VAL A 1 82 ? -0.860 -4.119 -4.464 1.00 91.12 82 VAL A N 1
ATOM 670 C CA . VAL A 1 82 ? 0.261 -4.308 -3.539 1.00 91.12 82 VAL A CA 1
ATOM 671 C C . VAL A 1 82 ? 0.952 -2.966 -3.368 1.00 91.12 82 VAL A C 1
ATOM 673 O O . VAL A 1 82 ? 1.380 -2.359 -4.348 1.00 91.12 82 VAL A O 1
ATOM 676 N N . TYR A 1 83 ? 1.055 -2.498 -2.127 1.00 91.44 83 TYR A N 1
ATOM 677 C CA . TYR A 1 83 ? 1.820 -1.299 -1.815 1.00 91.44 83 TYR A CA 1
ATOM 678 C C . TYR A 1 83 ? 3.283 -1.669 -1.564 1.00 91.44 83 TYR A C 1
ATOM 680 O O . TYR A 1 83 ? 3.608 -2.330 -0.577 1.00 91.44 83 TYR A O 1
ATOM 688 N N . VAL A 1 84 ? 4.167 -1.246 -2.468 1.00 89.56 84 VAL A N 1
ATOM 689 C CA . VAL A 1 84 ? 5.610 -1.468 -2.348 1.00 89.56 84 VAL A CA 1
ATOM 690 C C . VAL A 1 84 ? 6.261 -0.215 -1.775 1.00 89.56 84 VAL A C 1
ATOM 692 O O . VAL A 1 84 ? 6.176 0.864 -2.353 1.00 89.56 84 VAL A O 1
ATOM 695 N N . HIS A 1 85 ? 6.933 -0.364 -0.636 1.00 89.50 85 HIS A N 1
ATOM 696 C CA . HIS A 1 85 ? 7.675 0.709 0.026 1.00 89.50 85 HIS A CA 1
ATOM 697 C C . HIS A 1 85 ? 9.062 0.225 0.457 1.00 89.50 85 HIS A C 1
ATOM 699 O O . HIS A 1 85 ? 9.350 -0.973 0.424 1.00 89.50 85 HIS A O 1
ATOM 705 N N . LYS A 1 86 ? 9.920 1.141 0.921 1.00 87.88 86 LYS A N 1
ATOM 706 C CA . LYS A 1 86 ? 11.320 0.854 1.286 1.00 87.88 86 LYS A CA 1
ATOM 707 C C . LYS A 1 86 ? 11.494 -0.331 2.250 1.00 87.88 86 LYS A C 1
ATOM 709 O O . LYS A 1 86 ? 12.458 -1.076 2.126 1.00 87.88 86 LYS A O 1
ATOM 714 N N . ASN A 1 87 ? 10.562 -0.533 3.183 1.00 87.88 87 ASN A N 1
ATOM 715 C CA . ASN A 1 87 ? 10.652 -1.594 4.193 1.00 87.88 87 ASN A CA 1
ATOM 716 C C . ASN A 1 87 ? 9.884 -2.867 3.794 1.00 87.88 87 ASN A C 1
ATOM 718 O O . ASN A 1 87 ? 9.801 -3.791 4.598 1.00 87.88 87 ASN A O 1
ATOM 722 N N . SER A 1 88 ? 9.318 -2.926 2.584 1.00 86.75 88 SER A N 1
ATOM 723 C CA . SER A 1 88 ? 8.620 -4.121 2.088 1.00 86.75 88 SER A CA 1
ATOM 724 C C . SER A 1 88 ? 9.571 -5.287 1.800 1.00 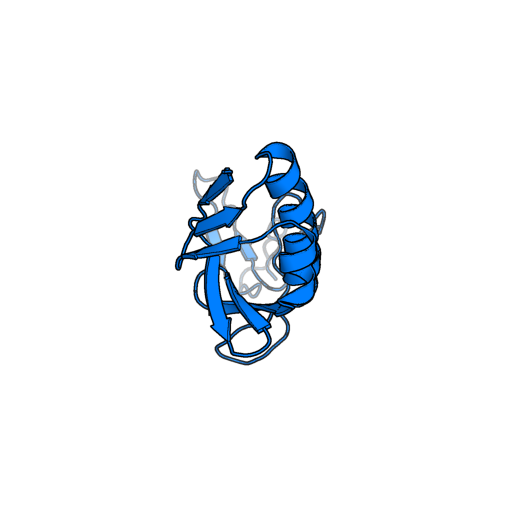86.75 88 SER A C 1
ATOM 726 O O . SER A 1 88 ? 9.136 -6.432 1.772 1.00 86.75 88 SER A O 1
ATOM 728 N N . GLY A 1 89 ? 10.863 -5.007 1.584 1.00 87.81 89 GLY A N 1
ATOM 729 C CA . GLY A 1 89 ? 11.860 -6.021 1.232 1.00 87.81 89 GLY A CA 1
ATO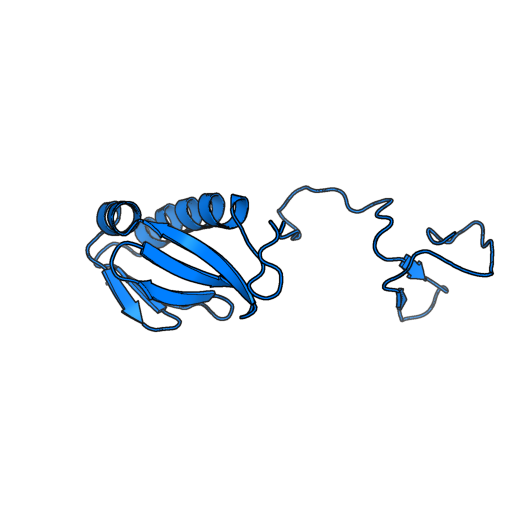M 730 C C . GLY A 1 89 ? 11.679 -6.614 -0.169 1.00 87.81 89 GLY A C 1
ATOM 731 O O . GLY A 1 89 ? 12.364 -7.574 -0.506 1.00 87.81 89 GLY A O 1
ATOM 732 N N . ILE A 1 90 ? 10.773 -6.062 -0.983 1.00 88.00 90 ILE A N 1
ATOM 733 C CA . ILE A 1 90 ? 10.518 -6.527 -2.347 1.00 88.00 90 ILE A CA 1
ATOM 734 C C . ILE A 1 90 ? 11.593 -5.929 -3.269 1.00 88.00 90 ILE A C 1
ATOM 736 O O . ILE A 1 90 ? 11.655 -4.701 -3.396 1.00 88.00 90 ILE A O 1
ATOM 740 N N . PRO A 1 91 ? 12.445 -6.746 -3.916 1.00 87.06 91 PRO A N 1
ATOM 741 C CA . PRO A 1 91 ? 13.409 -6.234 -4.879 1.00 87.06 91 PRO A CA 1
ATOM 742 C C . PRO A 1 91 ? 12.675 -5.726 -6.126 1.00 87.06 91 PRO A C 1
ATOM 744 O O . PRO A 1 91 ? 11.860 -6.437 -6.707 1.00 87.06 91 PRO A O 1
ATOM 747 N N . LEU A 1 92 ? 12.974 -4.493 -6.539 1.00 84.19 92 LEU A N 1
ATOM 748 C CA . LEU A 1 92 ? 12.428 -3.880 -7.761 1.00 84.19 92 LEU A CA 1
ATOM 749 C C . LEU A 1 92 ? 13.404 -3.924 -8.949 1.00 84.19 92 LEU A C 1
ATOM 751 O O . LEU A 1 92 ? 13.092 -3.417 -10.025 1.00 84.19 92 LEU A O 1
ATOM 755 N N . ILE A 1 93 ? 14.588 -4.517 -8.764 1.00 80.50 93 ILE A N 1
ATOM 756 C CA . ILE A 1 93 ? 15.573 -4.713 -9.834 1.00 80.50 93 ILE A CA 1
ATOM 757 C C . ILE A 1 93 ? 14.957 -5.637 -10.893 1.00 80.50 93 ILE A C 1
ATOM 759 O O . ILE A 1 93 ? 14.464 -6.711 -10.558 1.00 80.50 93 ILE A O 1
ATOM 763 N N . GLY A 1 94 ? 14.974 -5.207 -12.157 1.00 75.38 94 GLY A N 1
ATOM 764 C CA . GLY A 1 94 ? 14.355 -5.940 -13.268 1.00 75.38 94 GLY A CA 1
ATOM 765 C C . GLY A 1 94 ? 12.834 -5.769 -13.391 1.00 75.38 94 GLY A C 1
ATOM 766 O O . GLY A 1 94 ? 12.201 -6.515 -14.133 1.00 75.38 94 GLY A O 1
ATOM 767 N N . SER A 1 95 ? 12.220 -4.817 -12.675 1.00 80.62 95 SER A N 1
ATOM 768 C CA . SER A 1 95 ? 10.795 -4.494 -12.843 1.00 80.62 95 SER A CA 1
ATOM 769 C C . SER A 1 95 ? 10.494 -4.012 -14.269 1.00 80.62 95 SER A C 1
ATOM 771 O O . SER A 1 95 ? 10.928 -2.937 -14.664 1.00 80.62 95 SER A O 1
ATOM 773 N N . GLY A 1 96 ? 9.678 -4.769 -15.009 1.00 78.00 96 GLY A N 1
ATOM 774 C CA . GLY A 1 96 ? 9.229 -4.427 -16.368 1.00 78.00 96 GLY A CA 1
ATOM 775 C C . GLY A 1 96 ? 8.107 -3.377 -16.445 1.00 78.00 96 GLY A C 1
ATOM 776 O O . GLY A 1 96 ? 7.561 -3.132 -17.514 1.00 78.00 96 GLY A O 1
ATOM 777 N N . LEU A 1 97 ? 7.690 -2.802 -15.312 1.00 81.94 97 LEU A N 1
ATOM 778 C CA . LEU A 1 97 ? 6.564 -1.857 -15.248 1.00 81.94 97 LEU A CA 1
ATOM 779 C C . LEU A 1 97 ? 6.989 -0.396 -15.434 1.00 81.94 97 LEU A C 1
ATOM 781 O O . LEU A 1 97 ? 6.153 0.457 -15.725 1.00 81.94 97 LEU A O 1
ATOM 785 N N . PHE A 1 98 ? 8.267 -0.098 -15.215 1.00 84.25 98 PHE A N 1
ATOM 786 C CA . PHE A 1 98 ? 8.822 1.238 -15.359 1.00 84.25 98 PHE A CA 1
ATOM 787 C C . PHE A 1 98 ? 10.301 1.151 -15.728 1.00 84.25 98 PHE A C 1
ATOM 789 O O . PHE A 1 98 ? 11.028 0.299 -15.226 1.00 84.25 98 PHE A O 1
ATOM 796 N N . GLY A 1 99 ? 10.738 2.051 -16.599 1.00 79.31 99 GLY A N 1
ATOM 797 C CA . GLY A 1 99 ? 12.131 2.206 -16.989 1.00 79.31 99 GLY A CA 1
ATOM 798 C C . GLY A 1 99 ? 12.817 3.297 -16.178 1.00 79.31 99 GLY A C 1
ATOM 799 O O . GLY A 1 99 ? 12.200 4.317 -15.864 1.00 79.31 99 GLY A O 1
ATOM 800 N N . LEU A 1 100 ? 14.097 3.101 -15.867 1.00 81.12 100 LEU A N 1
ATOM 801 C CA . LEU A 1 100 ? 14.962 4.153 -15.339 1.00 81.12 100 LEU A CA 1
ATOM 802 C C . LEU A 1 100 ? 16.016 4.478 -16.388 1.00 81.12 100 LEU A C 1
ATOM 804 O O . LEU A 1 100 ? 16.754 3.594 -16.813 1.00 81.12 100 LEU A O 1
ATOM 808 N N . ILE A 1 101 ? 16.083 5.743 -16.792 1.00 80.25 101 ILE A N 1
ATOM 809 C CA . ILE A 1 101 ? 17.132 6.230 -17.682 1.00 80.25 101 ILE A CA 1
ATOM 810 C C . ILE A 1 101 ? 18.078 7.096 -16.863 1.00 80.25 101 ILE A C 1
ATOM 812 O O . ILE A 1 101 ? 17.697 8.157 -16.361 1.00 80.25 101 ILE A O 1
ATOM 816 N N . ASP A 1 102 ? 19.323 6.640 -16.780 1.00 83.69 102 ASP A N 1
ATOM 817 C CA . ASP A 1 102 ? 20.442 7.400 -16.245 1.00 83.69 102 ASP A CA 1
ATOM 818 C C . ASP A 1 102 ? 21.380 7.785 -17.397 1.00 83.69 102 ASP A C 1
ATOM 820 O O . ASP A 1 102 ? 21.861 6.932 -18.142 1.00 83.69 102 ASP A O 1
ATOM 824 N N . ARG A 1 103 ? 21.600 9.092 -17.579 1.00 83.19 103 ARG A N 1
ATOM 825 C CA . ARG A 1 103 ? 22.489 9.652 -18.614 1.00 83.19 103 ARG A CA 1
ATOM 826 C C . ARG A 1 103 ? 23.753 10.272 -18.018 1.00 83.19 103 ARG A C 1
ATOM 828 O O . ARG A 1 103 ? 24.345 11.139 -18.656 1.00 83.19 103 ARG A O 1
ATOM 835 N N . ASN A 1 104 ? 24.137 9.879 -16.800 1.00 84.56 104 ASN A N 1
ATOM 836 C CA . ASN A 1 104 ? 25.220 10.508 -16.038 1.00 84.56 104 ASN A CA 1
ATOM 837 C C . ASN A 1 104 ? 25.005 12.027 -15.884 1.00 84.56 104 ASN A C 1
ATOM 839 O O . ASN A 1 104 ? 25.920 12.830 -16.064 1.00 84.56 104 ASN A O 1
ATOM 843 N N . THR A 1 105 ? 23.765 12.425 -15.587 1.00 87.50 105 THR A N 1
ATOM 844 C CA . THR A 1 105 ? 23.396 13.819 -15.290 1.00 87.50 105 THR A CA 1
ATOM 845 C C . THR A 1 105 ? 22.880 13.932 -13.856 1.00 87.50 105 THR A C 1
ATOM 847 O O . THR A 1 105 ? 22.730 12.931 -13.165 1.00 87.50 105 THR A O 1
ATOM 850 N N . ASN A 1 106 ? 22.541 15.142 -13.405 1.00 93.88 106 ASN A N 1
ATOM 851 C CA . ASN A 1 106 ? 21.956 15.359 -12.074 1.00 93.88 106 ASN A CA 1
ATOM 852 C C . ASN A 1 106 ? 20.484 14.905 -11.960 1.00 93.88 106 ASN A C 1
ATOM 854 O O . ASN A 1 106 ? 19.855 15.133 -10.927 1.00 93.88 106 ASN A O 1
ATOM 858 N N . CYS A 1 107 ? 19.925 14.302 -13.013 1.00 91.00 107 CYS A N 1
ATOM 859 C CA . CYS A 1 107 ? 18.532 13.879 -13.089 1.00 91.00 107 CYS A CA 1
ATOM 860 C C . CYS A 1 107 ? 18.432 12.406 -13.502 1.00 91.00 107 CYS A C 1
ATOM 862 O O . CYS A 1 107 ? 19.100 11.973 -14.441 1.00 91.00 107 CYS A O 1
ATOM 864 N N . ILE A 1 108 ? 17.526 11.676 -12.846 1.00 87.12 108 ILE A N 1
ATOM 865 C CA . ILE A 1 108 ? 17.083 10.337 -13.253 1.00 87.12 108 ILE A CA 1
ATOM 866 C C . ILE A 1 108 ? 15.683 10.474 -13.847 1.00 87.12 108 ILE A C 1
ATOM 868 O O . ILE A 1 108 ? 14.798 11.067 -13.227 1.00 87.12 108 ILE A O 1
ATOM 872 N N . GLU A 1 109 ? 15.473 9.920 -15.039 1.00 85.56 109 GLU A N 1
ATOM 873 C CA . GLU A 1 109 ? 14.162 9.903 -15.686 1.00 85.56 109 GLU A CA 1
ATOM 874 C C . GLU A 1 109 ? 13.449 8.574 -15.399 1.00 85.56 109 GLU A C 1
ATOM 876 O O . GLU A 1 109 ? 13.991 7.499 -15.660 1.00 85.56 109 GLU A O 1
ATOM 881 N N . VAL A 1 110 ? 12.218 8.652 -14.884 1.00 87.62 110 VAL A N 1
ATOM 882 C CA . VAL A 1 110 ? 11.346 7.491 -14.655 1.00 87.62 110 VAL A CA 1
ATOM 883 C C . VAL A 1 110 ? 10.321 7.420 -15.781 1.00 87.62 110 VAL A C 1
ATOM 885 O O . VAL A 1 110 ? 9.483 8.313 -15.917 1.00 87.62 110 VAL A O 1
ATOM 888 N N . LYS A 1 111 ? 10.362 6.356 -16.585 1.00 83.50 111 LYS A N 1
ATOM 889 C CA . LYS A 1 111 ? 9.399 6.11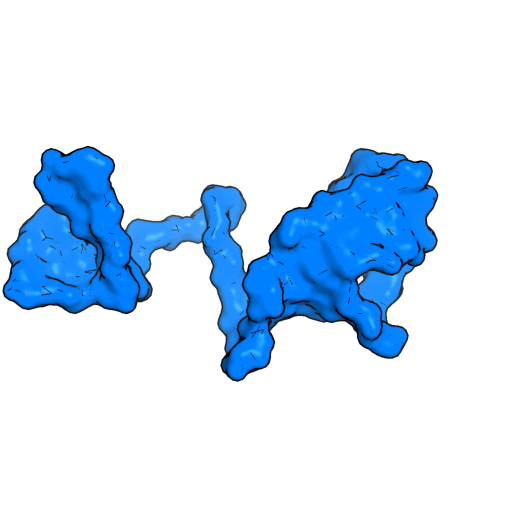7 -17.666 1.00 83.50 111 LYS A CA 1
ATOM 890 C C . LYS A 1 111 ? 8.356 5.079 -17.249 1.00 83.50 111 LYS A C 1
ATOM 892 O O . LYS A 1 111 ? 8.736 4.036 -16.732 1.00 83.50 111 LYS A O 1
ATOM 897 N N . PRO A 1 112 ? 7.058 5.281 -17.538 1.00 83.50 112 PRO A N 1
ATOM 898 C CA . PRO A 1 112 ? 6.003 4.295 -17.267 1.00 83.50 112 PRO A CA 1
ATOM 899 C C . PRO A 1 112 ? 5.958 3.167 -18.319 1.00 83.50 112 PRO A C 1
ATOM 901 O O . PRO A 1 112 ? 4.913 2.570 -18.561 1.00 83.50 112 PRO A O 1
ATOM 904 N N . LEU A 1 113 ? 7.070 2.945 -19.016 1.00 76.25 113 LEU A N 1
ATOM 905 C CA . LEU A 1 113 ? 7.242 1.964 -20.074 1.00 76.25 113 LEU A CA 1
ATOM 906 C C . LEU A 1 113 ? 8.714 1.568 -20.123 1.00 76.25 113 LEU A C 1
ATOM 908 O O . LEU A 1 113 ? 9.590 2.400 -19.874 1.00 76.25 113 LEU A O 1
ATOM 912 N N . THR A 1 114 ? 8.964 0.305 -20.440 1.00 70.38 114 THR A N 1
ATOM 913 C CA . THR A 1 114 ? 10.313 -0.242 -20.599 1.00 70.38 114 THR A CA 1
ATOM 914 C C . THR A 1 114 ? 10.710 -0.408 -22.060 1.00 70.38 114 THR A C 1
ATOM 916 O O . THR A 1 114 ? 11.714 -1.053 -22.299 1.00 70.38 114 THR A O 1
ATOM 919 N N . ALA A 1 115 ? 9.939 0.153 -23.001 1.00 72.00 115 ALA A N 1
ATOM 920 C CA . ALA A 1 115 ? 10.222 0.087 -24.431 1.00 72.00 115 ALA A CA 1
ATOM 921 C C . ALA A 1 115 ? 11.060 1.294 -24.888 1.00 72.00 115 ALA A C 1
ATOM 923 O O . ALA A 1 115 ? 10.631 2.442 -24.716 1.00 72.00 115 ALA A O 1
ATOM 924 N N . CYS A 1 116 ? 12.214 1.062 -25.504 1.00 72.81 116 CYS A N 1
ATOM 925 C CA . CYS A 1 116 ? 13.041 2.092 -26.116 1.00 72.81 116 CYS A CA 1
ATOM 926 C C . CYS A 1 116 ? 13.378 1.726 -27.565 1.00 72.81 116 CYS A C 1
ATOM 928 O O . CYS A 1 116 ? 13.590 0.580 -27.913 1.00 72.81 116 CYS A O 1
ATOM 930 N N . ASN A 1 117 ? 13.483 2.724 -28.446 1.00 74.50 117 ASN A N 1
ATOM 931 C CA . ASN A 1 117 ? 14.019 2.492 -29.798 1.00 74.50 117 ASN A CA 1
ATOM 932 C C . ASN A 1 117 ? 15.563 2.485 -29.813 1.00 74.50 117 ASN A C 1
ATOM 934 O O . ASN A 1 117 ? 16.169 2.506 -30.883 1.00 74.50 117 ASN A O 1
ATOM 938 N N . LEU A 1 118 ? 16.196 2.564 -28.639 1.00 74.25 118 LEU A N 1
ATOM 939 C CA . LEU A 1 118 ? 17.642 2.637 -28.458 1.00 74.25 118 LEU A CA 1
ATOM 940 C C . LEU A 1 118 ? 18.072 1.466 -27.571 1.00 74.25 118 LEU A C 1
ATOM 942 O O . LEU A 1 118 ? 17.775 1.473 -26.380 1.00 74.25 118 LEU A O 1
ATOM 946 N N . ASP A 1 119 ? 18.811 0.526 -28.153 1.00 68.31 119 ASP A N 1
ATOM 947 C CA . ASP A 1 119 ? 19.357 -0.674 -27.502 1.00 68.31 119 ASP A CA 1
ATOM 948 C C . ASP A 1 119 ? 20.666 -0.340 -26.755 1.00 68.31 119 ASP A C 1
ATOM 950 O O . ASP A 1 119 ? 21.785 -0.655 -27.172 1.00 68.31 119 ASP A O 1
ATOM 954 N N . CYS A 1 120 ? 20.555 0.469 -25.699 1.00 71.62 120 CYS A N 1
ATOM 955 C CA . CYS A 1 120 ? 21.715 0.904 -24.924 1.00 71.62 120 CYS A CA 1
ATOM 956 C C . CYS A 1 120 ? 22.132 -0.167 -23.906 1.00 71.62 120 CYS A C 1
ATOM 958 O O . CYS A 1 120 ? 21.421 -0.406 -22.938 1.00 71.62 120 CYS A O 1
ATOM 960 N N . VAL A 1 121 ? 23.363 -0.681 -24.024 1.00 71.50 121 VAL A N 1
ATOM 961 C CA . VAL A 1 121 ? 23.951 -1.745 -23.169 1.00 71.50 121 VAL A CA 1
ATOM 962 C C . VAL A 1 121 ? 23.935 -1.456 -21.654 1.00 71.50 121 VAL A C 1
ATOM 964 O O . VAL A 1 121 ? 24.123 -2.355 -20.840 1.00 71.50 121 VAL A O 1
ATOM 967 N N . PHE A 1 122 ? 23.774 -0.191 -21.265 1.00 67.62 122 PHE A N 1
ATOM 968 C CA . PHE A 1 122 ? 23.770 0.276 -19.875 1.00 67.62 122 PHE A CA 1
ATOM 969 C C . PHE A 1 122 ? 22.367 0.613 -19.341 1.00 67.62 122 PHE A C 1
ATOM 971 O O . PHE A 1 122 ? 22.239 1.009 -18.184 1.00 67.62 122 PHE A O 1
ATOM 978 N N . CYS A 1 123 ? 21.323 0.498 -20.164 1.00 65.75 123 CYS A N 1
ATOM 979 C CA . CYS A 1 123 ? 19.953 0.829 -19.792 1.00 65.75 123 CYS A CA 1
ATOM 980 C C . CYS A 1 123 ? 19.172 -0.448 -19.453 1.00 65.75 123 CYS A C 1
ATOM 982 O O . CYS A 1 123 ? 19.318 -1.463 -20.120 1.00 65.75 123 CYS A O 1
ATOM 984 N N . SER A 1 124 ? 18.322 -0.409 -18.423 1.00 64.31 124 SER A N 1
ATOM 985 C CA . SER A 1 124 ? 17.428 -1.526 -18.060 1.00 64.31 124 SER A CA 1
ATOM 986 C C . SER A 1 124 ? 16.120 -1.555 -18.865 1.00 64.31 124 SER A C 1
ATOM 988 O O . SER A 1 124 ? 15.192 -2.288 -18.525 1.00 64.31 124 SER A O 1
ATOM 990 N N . VAL A 1 125 ? 16.035 -0.699 -19.879 1.00 64.25 125 VAL A N 1
ATOM 991 C CA . VAL A 1 125 ? 14.900 -0.484 -20.775 1.00 64.25 125 VAL A CA 1
ATOM 992 C C . VAL A 1 125 ? 15.303 -1.091 -22.112 1.00 64.25 125 VAL A C 1
ATOM 994 O O . VAL A 1 125 ? 16.387 -0.759 -22.589 1.00 64.25 125 VAL A O 1
ATOM 997 N N . ASP A 1 126 ? 14.457 -1.967 -22.648 1.00 59.88 126 ASP A N 1
ATOM 998 C CA . ASP A 1 126 ? 14.661 -2.673 -23.919 1.00 59.88 126 ASP A CA 1
ATOM 999 C C . ASP A 1 126 ? 14.055 -1.847 -25.061 1.00 59.88 126 ASP A C 1
ATOM 1001 O O . ASP A 1 126 ? 12.823 -1.617 -25.036 1.00 59.88 126 ASP A O 1
#